Pr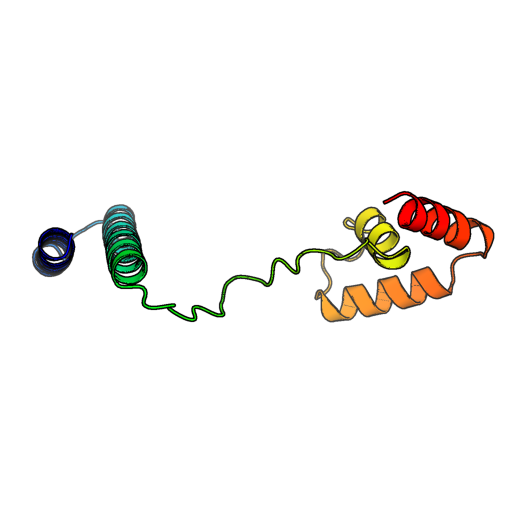otein AF-A0A0R3QF05-F1 (afdb_monomer_lite)

Radius of gyration: 23.41 Å; chains: 1; bounding box: 44×30×60 Å

Secondary structure (DSSP, 8-state):
-HHHHHHHHHHHHH-----HHHHHHHHHHHHHHHHHHHHHTT-----TTS-------S--HHHHHHHHTTTSSTTS-HHHHHHHHHHHHHTS-HHHHHHHHHHHHT-

pLDDT: mean 75.14, std 12.91, range [43.44, 90.12]

Organism: NCBI:txid42155

Sequence (107 aa):
MEKYLSNLHAYRETHQELTLAHRNYVDNAISIAQKAISKSKGMKTNNSNRKSVKKKGPKTAFDLFAISMANKYVDLEPEKREKRLRKKFDKLSEAEREIYDNLAAAL

InterPro domains:
  IPR036910 High mobility group box domain superfamily [G3DSA:1.10.30.10] (54-107)
  IPR036910 High mobility group box domain superfamily [SSF47095] (47-106)

Foldseek 3Di:
DVVVLVVLVVVCVVCVVDDPVVNVVSVVVNVVVVVVVCVVVVNPPPPPPPDPPPVCDQQALLNVQCVVCVVPCPVPDPVVSSVVSVVVLVVDDPVSSVVSRVVSVVD

Structure (mmCIF, N/CA/C/O backbone):
data_AF-A0A0R3QF05-F1
#
_entry.id   AF-A0A0R3QF05-F1
#
loop_
_atom_site.group_PDB
_atom_site.id
_atom_site.type_symbol
_atom_site.label_atom_id
_atom_site.label_alt_id
_atom_site.label_comp_id
_atom_site.label_asym_id
_atom_site.label_entity_id
_atom_site.la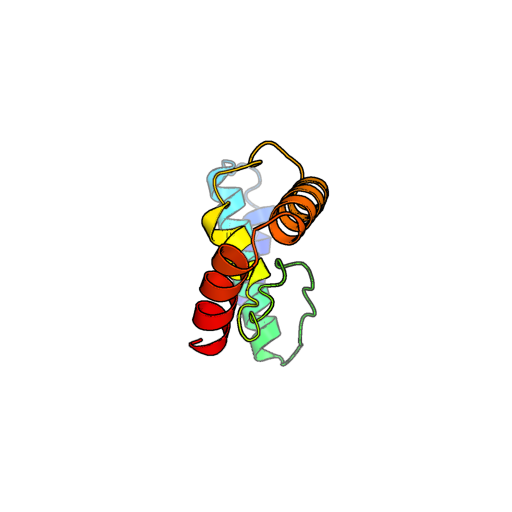bel_seq_id
_atom_site.pdbx_PDB_ins_code
_atom_site.Cartn_x
_atom_site.Cartn_y
_atom_site.Cartn_z
_atom_site.occupancy
_atom_site.B_iso_or_equiv
_atom_site.auth_seq_id
_atom_site.auth_comp_id
_atom_site.auth_asym_id
_atom_site.auth_atom_id
_atom_site.pdbx_PDB_model_num
ATOM 1 N N . MET A 1 1 ? 6.308 -7.432 -34.920 1.00 62.47 1 MET A N 1
ATOM 2 C CA . MET A 1 1 ? 6.561 -7.801 -33.508 1.00 62.47 1 MET A CA 1
ATOM 3 C C . MET A 1 1 ? 7.085 -9.229 -33.385 1.00 62.47 1 MET A C 1
ATOM 5 O O . MET A 1 1 ? 8.117 -9.414 -32.763 1.00 62.47 1 MET A O 1
ATOM 9 N N . GLU A 1 2 ? 6.464 -10.220 -34.031 1.00 71.62 2 GLU A N 1
ATOM 10 C CA . GLU A 1 2 ? 6.908 -11.630 -33.967 1.00 71.62 2 GLU A CA 1
ATOM 11 C C . GLU A 1 2 ? 8.333 -11.851 -34.510 1.00 71.62 2 GLU A C 1
ATOM 13 O O . GLU A 1 2 ? 9.158 -12.441 -33.823 1.00 71.62 2 GLU A O 1
ATOM 18 N N . LYS A 1 3 ? 8.679 -11.257 -35.665 1.00 77.62 3 LYS A N 1
ATOM 19 C CA . LYS A 1 3 ? 10.052 -11.302 -36.218 1.00 77.62 3 LYS A CA 1
ATOM 20 C C . LYS A 1 3 ? 11.115 -10.716 -35.273 1.00 77.62 3 LYS A C 1
ATOM 22 O O . LYS A 1 3 ? 12.241 -11.191 -35.239 1.00 77.62 3 LYS A O 1
ATOM 27 N N . TYR A 1 4 ? 10.754 -9.696 -34.492 1.00 76.56 4 TYR A N 1
ATOM 28 C CA . TYR A 1 4 ? 11.668 -9.059 -33.538 1.00 76.56 4 TYR A CA 1
ATOM 29 C C . TYR A 1 4 ? 11.970 -9.981 -32.350 1.00 76.56 4 TYR A C 1
ATOM 31 O O . TYR A 1 4 ? 13.114 -10.084 -31.922 1.00 76.56 4 TYR A O 1
ATOM 39 N N . LEU A 1 5 ? 10.961 -10.711 -31.868 1.00 77.19 5 LEU A N 1
ATOM 40 C CA . LEU A 1 5 ? 11.134 -11.714 -30.822 1.00 77.19 5 LEU A CA 1
ATOM 41 C C . LEU A 1 5 ? 12.031 -12.864 -31.294 1.00 77.19 5 LEU A C 1
ATOM 43 O O . LEU A 1 5 ? 12.955 -13.237 -30.577 1.00 77.19 5 LEU A O 1
ATOM 47 N N . SER A 1 6 ? 11.809 -13.383 -32.505 1.00 80.81 6 SER A N 1
ATOM 48 C CA . SER A 1 6 ? 12.664 -14.431 -33.079 1.00 80.81 6 SER A CA 1
ATOM 49 C C . SER A 1 6 ? 14.120 -13.978 -33.211 1.00 80.81 6 SER A C 1
ATOM 51 O O . SER A 1 6 ? 15.022 -14.730 -32.853 1.00 80.81 6 SER A O 1
ATOM 53 N N . ASN A 1 7 ? 14.357 -12.730 -33.627 1.00 81.31 7 ASN A N 1
ATOM 54 C CA . ASN A 1 7 ? 15.709 -12.175 -33.719 1.00 81.31 7 ASN A CA 1
ATOM 55 C C . ASN A 1 7 ? 16.385 -12.038 -32.346 1.00 81.31 7 ASN A C 1
ATOM 57 O O . ASN A 1 7 ? 17.580 -12.290 -32.234 1.00 81.31 7 ASN A O 1
ATOM 61 N N . LEU A 1 8 ? 15.642 -11.675 -31.292 1.00 79.69 8 LEU A N 1
ATOM 62 C CA . LEU A 1 8 ? 16.189 -11.602 -29.931 1.00 79.69 8 LEU A CA 1
ATOM 63 C C . LEU A 1 8 ? 16.551 -12.983 -29.368 1.00 79.69 8 LEU A C 1
ATOM 65 O O . LEU A 1 8 ? 17.548 -13.107 -28.658 1.00 79.69 8 LEU A O 1
ATOM 69 N N . HIS A 1 9 ? 15.767 -14.015 -29.692 1.00 79.75 9 HIS A N 1
ATOM 70 C CA . HIS A 1 9 ? 16.107 -15.394 -29.340 1.00 79.75 9 HIS A CA 1
ATOM 71 C C . HIS A 1 9 ? 17.366 -15.860 -30.071 1.00 79.75 9 HIS A C 1
ATOM 73 O O . HIS A 1 9 ? 18.296 -16.315 -29.412 1.00 79.75 9 HIS A O 1
ATOM 79 N N . ALA A 1 10 ? 17.441 -15.637 -31.387 1.00 81.25 10 ALA A N 1
ATOM 80 C CA . ALA A 1 10 ? 18.628 -15.957 -32.173 1.00 81.25 10 ALA A CA 1
ATOM 81 C C . ALA A 1 10 ? 19.874 -15.240 -31.628 1.00 81.25 10 ALA A C 1
ATOM 83 O O . ALA A 1 10 ? 20.886 -15.884 -31.395 1.00 81.25 10 ALA A O 1
ATOM 84 N N . TYR A 1 11 ? 19.774 -13.943 -31.315 1.00 77.69 11 TYR A N 1
ATOM 85 C CA . TYR A 1 11 ? 20.877 -13.162 -30.745 1.00 77.69 11 TYR A CA 1
ATOM 86 C C . TYR A 1 11 ? 21.348 -13.691 -29.378 1.00 77.69 11 TYR A C 1
ATOM 88 O O . TYR A 1 11 ? 22.542 -13.701 -29.089 1.00 77.69 11 TYR A O 1
ATOM 96 N N . ARG A 1 12 ? 20.422 -14.161 -28.529 1.00 74.44 12 ARG A N 1
ATOM 97 C CA . ARG A 1 12 ? 20.744 -14.784 -27.232 1.00 74.44 12 ARG A CA 1
ATOM 98 C C . ARG A 1 12 ? 21.433 -16.142 -27.387 1.00 74.44 12 ARG A C 1
ATOM 100 O O . ARG A 1 12 ? 22.223 -16.513 -26.526 1.00 74.44 12 ARG A O 1
ATOM 107 N N . GLU A 1 13 ? 21.093 -16.901 -28.425 1.00 75.56 13 GLU A N 1
ATOM 108 C CA . GLU A 1 13 ? 21.684 -18.217 -28.690 1.00 75.56 13 GLU A CA 1
ATOM 109 C C . GLU A 1 13 ? 23.045 -18.114 -29.382 1.00 75.56 13 GLU A C 1
ATOM 111 O O . GLU A 1 13 ? 23.955 -18.857 -29.027 1.00 75.56 13 GLU A O 1
ATOM 116 N N . THR A 1 14 ? 23.214 -17.165 -30.308 1.00 79.44 14 THR A N 1
ATOM 117 C CA . THR A 1 14 ? 24.485 -16.937 -31.013 1.00 79.44 14 THR A CA 1
ATOM 118 C C . THR A 1 14 ? 25.528 -16.258 -30.140 1.00 79.44 14 THR A C 1
ATOM 120 O O . THR A 1 14 ? 26.722 -16.461 -30.337 1.00 79.44 14 THR A O 1
ATOM 123 N N . HIS A 1 15 ? 25.098 -15.462 -29.165 1.00 67.94 15 HIS A N 1
ATOM 124 C CA . HIS A 1 15 ? 25.988 -14.801 -28.230 1.00 67.94 15 HIS A CA 1
ATOM 125 C C . HIS A 1 15 ? 25.680 -15.302 -26.809 1.00 67.94 15 HIS A C 1
ATOM 127 O O . HIS A 1 15 ? 24.926 -14.704 -26.045 1.00 67.94 15 HIS A O 1
ATOM 133 N N . GLN A 1 16 ? 26.267 -16.437 -26.430 1.00 65.31 16 GLN A N 1
ATOM 134 C CA . GLN A 1 16 ? 26.236 -16.905 -25.035 1.00 65.31 16 GLN A CA 1
ATOM 135 C C . GLN A 1 16 ? 27.325 -16.258 -24.164 1.00 65.31 16 GLN A C 1
ATOM 137 O O . GLN A 1 16 ? 27.257 -16.342 -22.941 1.00 65.31 16 GLN A O 1
ATOM 142 N N . GLU A 1 17 ? 28.281 -15.554 -24.776 1.00 68.56 17 GLU A N 1
ATOM 143 C CA . GLU A 1 17 ? 29.389 -14.866 -24.096 1.00 68.56 17 GLU A CA 1
ATOM 144 C C . GLU A 1 17 ? 29.007 -13.486 -23.528 1.00 68.56 17 GLU A C 1
ATOM 146 O O . GLU A 1 17 ? 29.861 -12.748 -23.036 1.00 68.56 17 GLU A O 1
ATOM 151 N N . LEU A 1 18 ? 27.727 -13.092 -23.588 1.00 64.31 18 LEU A N 1
ATOM 152 C CA . LEU A 1 18 ? 27.323 -11.789 -23.066 1.00 64.31 18 LEU A CA 1
ATOM 153 C C . LEU A 1 18 ? 27.490 -11.712 -21.550 1.00 64.31 18 LEU A C 1
ATOM 155 O O . LEU A 1 18 ? 27.016 -12.551 -20.781 1.00 64.31 18 LEU A O 1
ATOM 159 N N . THR A 1 19 ? 28.070 -10.593 -21.127 1.00 70.38 19 THR A N 1
ATOM 160 C CA . THR A 1 19 ? 28.073 -10.132 -19.742 1.00 70.38 19 THR A CA 1
ATOM 161 C C . THR A 1 19 ? 26.662 -10.179 -19.151 1.00 70.38 19 THR A C 1
ATOM 163 O O . THR A 1 19 ? 25.677 -9.849 -19.817 1.00 70.38 19 THR A O 1
ATOM 166 N N . LEU A 1 20 ? 26.565 -10.539 -17.866 1.00 71.31 20 LEU A N 1
ATOM 167 C CA . LEU A 1 20 ? 25.308 -10.656 -17.110 1.00 71.31 20 LEU A CA 1
ATOM 168 C C . LEU A 1 20 ? 24.340 -9.480 -17.342 1.00 71.31 20 LEU A C 1
ATOM 170 O O . LEU A 1 20 ? 23.138 -9.688 -17.498 1.00 71.31 20 LEU A O 1
ATOM 174 N N . ALA A 1 21 ? 24.864 -8.254 -17.426 1.00 74.69 21 ALA A N 1
ATOM 175 C CA . ALA A 1 21 ? 24.081 -7.048 -17.695 1.00 74.69 21 ALA A CA 1
ATOM 176 C C . ALA A 1 21 ? 23.365 -7.086 -19.056 1.00 74.69 21 ALA A C 1
ATOM 178 O O . ALA A 1 21 ? 22.170 -6.797 -19.139 1.00 74.69 21 ALA A O 1
ATOM 179 N N . HIS A 1 22 ? 24.059 -7.497 -20.116 1.00 73.25 22 HIS A N 1
ATOM 180 C CA . HIS A 1 22 ? 23.460 -7.586 -21.440 1.00 73.25 22 HIS A CA 1
ATOM 181 C C . HIS A 1 22 ? 22.518 -8.782 -21.570 1.00 73.25 22 HIS A C 1
ATOM 183 O O . HIS A 1 22 ? 21.467 -8.663 -22.196 1.00 73.25 22 HIS A O 1
ATOM 189 N N . ARG A 1 23 ? 22.830 -9.912 -20.923 1.00 75.69 23 ARG A N 1
ATOM 190 C CA . ARG A 1 23 ? 21.904 -11.050 -20.852 1.00 75.69 23 ARG A CA 1
ATOM 191 C C . ARG A 1 23 ? 20.576 -10.640 -20.210 1.00 75.69 23 ARG A C 1
ATOM 193 O O . ARG A 1 23 ? 19.520 -10.962 -20.746 1.00 75.69 23 ARG A O 1
ATOM 200 N N . ASN A 1 24 ? 20.630 -9.866 -19.124 1.00 80.94 24 ASN A N 1
ATOM 201 C CA . ASN A 1 24 ? 19.444 -9.305 -18.476 1.00 80.94 24 ASN A CA 1
ATOM 202 C C . ASN A 1 24 ? 18.695 -8.317 -19.380 1.00 80.94 24 ASN A C 1
ATOM 204 O O . ASN A 1 24 ? 17.466 -8.292 -19.378 1.00 80.94 24 ASN A O 1
ATOM 208 N N . TYR A 1 25 ? 19.407 -7.505 -20.165 1.00 82.69 25 TYR A N 1
ATOM 209 C CA . TYR A 1 25 ? 18.777 -6.598 -21.127 1.00 82.69 25 TYR A CA 1
ATOM 210 C C . TYR A 1 25 ? 18.013 -7.364 -22.215 1.00 82.69 25 TYR A C 1
ATOM 212 O O . TYR A 1 25 ? 16.845 -7.069 -22.466 1.00 82.69 25 TYR A O 1
ATOM 220 N N . VAL A 1 26 ? 18.640 -8.380 -22.816 1.00 80.75 26 VAL A N 1
ATOM 221 C CA . VAL A 1 26 ? 18.021 -9.215 -23.858 1.00 80.75 26 VAL A CA 1
ATOM 222 C C . VAL A 1 26 ? 16.821 -9.983 -23.300 1.00 80.75 26 VAL A C 1
ATOM 224 O O . VAL A 1 26 ? 15.770 -10.006 -23.934 1.00 80.75 26 VAL A O 1
ATOM 227 N N . ASP A 1 27 ? 16.920 -10.537 -22.088 1.00 80.75 27 ASP A N 1
ATOM 228 C CA . ASP A 1 27 ? 15.806 -11.233 -21.427 1.00 80.75 27 ASP A CA 1
ATOM 229 C C . ASP A 1 27 ? 14.616 -10.291 -21.154 1.00 80.75 27 ASP A C 1
ATOM 231 O O . ASP A 1 27 ? 13.465 -10.595 -21.484 1.00 80.75 27 ASP A O 1
ATOM 235 N N . ASN A 1 28 ? 14.896 -9.075 -20.670 1.00 84.38 28 ASN A N 1
ATOM 236 C CA . ASN A 1 28 ? 13.881 -8.037 -20.500 1.00 84.38 28 ASN A CA 1
ATOM 237 C C . ASN A 1 28 ? 13.238 -7.634 -21.836 1.00 84.38 28 ASN A C 1
ATOM 239 O O . ASN A 1 28 ? 12.012 -7.509 -21.910 1.00 84.38 28 ASN A O 1
ATOM 243 N N . ALA A 1 29 ? 14.032 -7.467 -22.898 1.00 83.06 29 ALA A N 1
ATOM 244 C CA . ALA A 1 29 ? 13.538 -7.140 -24.233 1.00 83.06 29 ALA A CA 1
ATOM 245 C C . ALA A 1 29 ? 12.632 -8.251 -24.794 1.00 83.06 29 ALA A C 1
ATOM 247 O O . ALA A 1 29 ? 11.557 -7.950 -25.322 1.00 83.06 29 ALA A O 1
ATOM 248 N N . ILE A 1 30 ? 13.000 -9.524 -24.598 1.00 83.50 30 ILE A N 1
ATOM 249 C CA . ILE A 1 30 ? 12.170 -10.689 -24.945 1.00 83.50 30 ILE A CA 1
ATOM 250 C C . ILE A 1 30 ? 10.857 -10.653 -24.155 1.00 83.50 30 ILE A C 1
ATOM 252 O O . ILE A 1 30 ? 9.783 -10.765 -24.747 1.00 83.50 30 ILE A O 1
ATOM 256 N N . SER A 1 31 ? 10.905 -10.415 -22.839 1.00 82.69 31 SER A N 1
ATOM 257 C CA . SER A 1 31 ? 9.705 -10.354 -21.991 1.00 82.69 31 SER A CA 1
ATOM 258 C C . SER A 1 31 ? 8.748 -9.226 -22.397 1.00 82.69 31 SER A C 1
ATOM 260 O O . SER A 1 31 ? 7.525 -9.391 -22.356 1.00 82.69 31 SER A O 1
ATOM 262 N N . ILE A 1 32 ? 9.280 -8.064 -22.789 1.00 84.31 32 ILE A N 1
ATOM 263 C CA . ILE A 1 32 ? 8.482 -6.925 -23.261 1.00 84.31 32 ILE A CA 1
ATOM 264 C C . ILE A 1 32 ? 7.848 -7.247 -24.617 1.00 84.31 32 ILE A C 1
ATOM 266 O O . ILE A 1 32 ? 6.641 -7.050 -24.776 1.00 84.31 32 ILE A O 1
ATOM 270 N N . ALA A 1 33 ? 8.624 -7.786 -25.562 1.00 81.94 33 ALA A N 1
ATOM 271 C CA . ALA A 1 33 ? 8.133 -8.176 -26.881 1.00 81.94 33 ALA A CA 1
ATOM 272 C C . ALA A 1 33 ? 7.045 -9.260 -26.784 1.00 81.94 33 ALA A C 1
ATOM 274 O O . ALA A 1 33 ? 5.980 -9.117 -27.386 1.00 81.94 33 ALA A O 1
ATOM 275 N N . GLN A 1 34 ? 7.249 -10.283 -25.945 1.00 79.56 34 GLN A N 1
ATOM 276 C CA . GLN A 1 34 ? 6.243 -11.308 -25.645 1.00 79.56 34 GLN A CA 1
ATOM 277 C C . GLN A 1 34 ? 4.957 -10.692 -25.096 1.00 79.56 34 GLN A C 1
ATOM 279 O O . GLN A 1 34 ? 3.875 -10.948 -25.617 1.00 79.56 34 GLN A O 1
ATOM 284 N N . LYS A 1 35 ? 5.057 -9.827 -24.079 1.00 79.38 35 LYS A N 1
ATOM 285 C CA . LYS A 1 35 ? 3.885 -9.152 -23.499 1.00 79.38 35 LYS A CA 1
ATOM 286 C C . LYS A 1 35 ? 3.148 -8.295 -24.521 1.00 79.38 35 LYS A C 1
ATOM 288 O O . LYS A 1 35 ? 1.923 -8.234 -24.471 1.00 79.38 35 LYS A O 1
ATOM 293 N N . ALA A 1 36 ? 3.859 -7.614 -25.414 1.00 78.00 36 ALA A N 1
ATOM 294 C CA . ALA A 1 36 ? 3.239 -6.788 -26.440 1.00 78.00 36 ALA A CA 1
ATOM 295 C C . ALA A 1 36 ? 2.476 -7.633 -27.475 1.00 78.00 36 ALA A C 1
ATOM 297 O O . ALA A 1 36 ? 1.354 -7.278 -27.833 1.00 78.00 36 ALA A O 1
ATOM 298 N N . ILE A 1 37 ? 3.027 -8.783 -27.877 1.00 74.56 37 ILE A N 1
ATOM 299 C CA . ILE A 1 37 ? 2.338 -9.749 -28.746 1.00 74.56 37 ILE A CA 1
ATOM 300 C C . ILE A 1 37 ? 1.101 -10.319 -28.038 1.00 74.56 37 ILE A C 1
ATOM 302 O O . ILE A 1 37 ? 0.008 -10.279 -28.600 1.00 74.56 37 ILE A O 1
ATOM 306 N N . SER A 1 38 ? 1.230 -10.762 -26.783 1.00 69.81 38 SER A N 1
ATOM 307 C CA . SER A 1 38 ? 0.106 -11.312 -26.010 1.00 69.81 38 SER A CA 1
ATOM 308 C C . SER A 1 38 ? -1.018 -10.295 -25.791 1.00 69.81 38 SER A C 1
ATOM 310 O O . SER A 1 38 ? -2.192 -10.642 -25.911 1.00 69.81 38 SER A O 1
ATOM 312 N N . LYS A 1 39 ? -0.678 -9.021 -25.538 1.00 67.19 39 LYS A N 1
ATOM 313 C CA . LYS A 1 39 ? -1.653 -7.918 -25.457 1.00 67.19 39 LYS A CA 1
ATOM 314 C C . LYS A 1 39 ? -2.358 -7.677 -26.792 1.00 67.19 39 LYS A C 1
ATOM 316 O O . LYS A 1 39 ? -3.570 -7.496 -26.804 1.00 67.19 39 LYS A O 1
ATOM 321 N N . SER A 1 40 ? -1.616 -7.692 -27.901 1.00 64.19 40 SER A N 1
ATOM 322 C CA . SER A 1 40 ? -2.170 -7.485 -29.245 1.00 64.19 40 SER A CA 1
ATOM 323 C C . SER A 1 40 ? -3.077 -8.631 -29.696 1.00 64.19 40 SER A C 1
ATOM 325 O O . SER A 1 40 ? -4.012 -8.391 -30.450 1.00 64.19 40 SER A O 1
ATOM 327 N N . LYS A 1 41 ? -2.836 -9.860 -29.229 1.00 61.00 41 LYS A N 1
ATOM 328 C CA . LYS A 1 41 ? -3.655 -11.041 -29.543 1.00 61.00 41 LYS A CA 1
ATOM 329 C C . LYS A 1 41 ? -4.865 -11.215 -28.613 1.00 61.00 41 LYS A C 1
ATOM 331 O O . LYS A 1 41 ? -5.519 -12.249 -28.665 1.00 61.00 41 LYS A O 1
ATOM 336 N N . GLY A 1 42 ? -5.154 -10.246 -27.734 1.00 54.66 42 GLY A N 1
ATOM 337 C CA . GLY A 1 42 ? -6.270 -10.324 -26.778 1.00 54.66 42 GLY A CA 1
ATOM 338 C C . GLY A 1 42 ? -6.137 -11.455 -25.752 1.00 54.66 42 GLY A C 1
ATOM 339 O O . GLY A 1 42 ? -7.065 -11.721 -24.987 1.00 54.66 42 GLY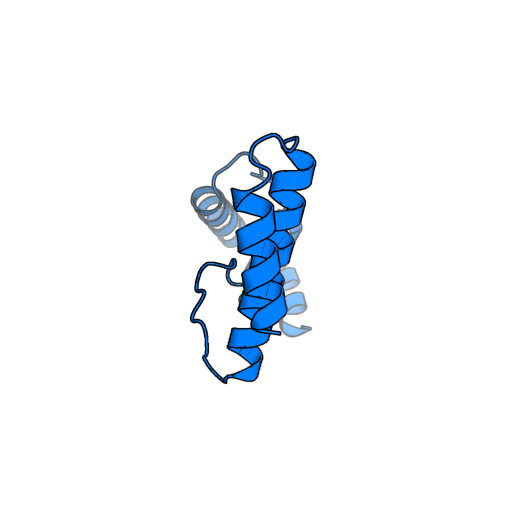 A O 1
ATOM 340 N N . MET A 1 43 ? -4.980 -12.119 -25.704 1.00 52.00 43 MET A N 1
ATOM 341 C CA . MET A 1 43 ? -4.742 -13.243 -24.821 1.00 52.00 43 MET A CA 1
ATOM 342 C C . MET A 1 43 ? -4.449 -12.663 -23.442 1.00 52.00 43 MET A C 1
ATOM 344 O O . MET A 1 43 ? -3.351 -12.171 -23.171 1.00 52.00 43 MET A O 1
ATOM 348 N N . LYS A 1 44 ? -5.467 -12.666 -22.572 1.00 50.62 44 LYS A N 1
ATOM 349 C 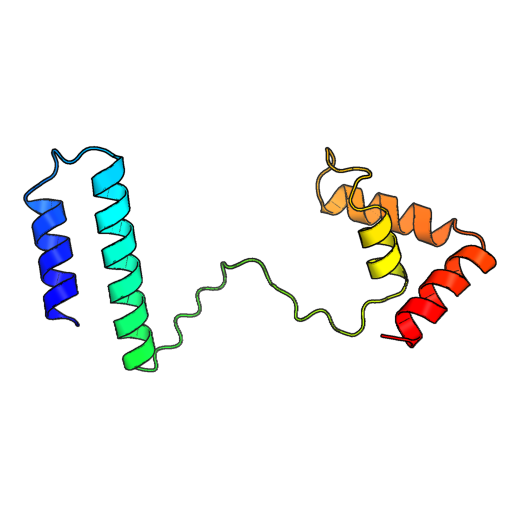CA . LYS A 1 44 ? -5.316 -12.374 -21.144 1.00 50.62 44 LYS A CA 1
ATOM 350 C C . LYS A 1 44 ? -4.337 -13.392 -20.564 1.00 50.62 44 LYS A C 1
ATOM 352 O O . LYS A 1 44 ? -4.737 -14.436 -20.062 1.00 50.62 44 LYS A O 1
ATOM 357 N N . THR A 1 45 ? -3.040 -13.100 -20.630 1.00 50.41 45 THR A N 1
ATOM 358 C CA . THR A 1 45 ? -2.043 -13.819 -19.847 1.00 50.41 45 THR A CA 1
ATOM 359 C C . THR A 1 45 ? -2.369 -13.519 -18.397 1.00 50.41 45 THR A C 1
ATOM 361 O O . THR A 1 45 ? -2.075 -12.427 -17.899 1.00 50.41 45 THR A O 1
ATOM 364 N N . ASN A 1 46 ? -3.049 -14.470 -17.765 1.00 48.25 46 ASN A N 1
ATOM 365 C CA . ASN A 1 46 ? -3.333 -14.518 -16.346 1.00 48.25 46 ASN A CA 1
ATOM 366 C C . ASN A 1 46 ? -2.000 -14.676 -15.609 1.00 48.25 46 ASN A C 1
ATOM 368 O O . ASN A 1 46 ? -1.626 -15.755 -15.173 1.00 48.25 46 ASN A O 1
ATOM 372 N N . ASN A 1 47 ? -1.216 -13.602 -15.571 1.00 45.66 47 ASN A N 1
ATOM 373 C CA . ASN A 1 47 ? 0.038 -13.566 -14.848 1.00 45.66 47 ASN A CA 1
ATOM 374 C C . ASN A 1 47 ? -0.287 -13.088 -13.432 1.00 45.66 47 ASN A C 1
ATOM 376 O O . ASN A 1 47 ? -0.032 -11.943 -13.050 1.00 45.66 47 ASN A O 1
ATOM 380 N N . SER A 1 48 ? -0.940 -13.976 -12.681 1.00 45.81 48 SER A N 1
ATOM 381 C CA . SER A 1 48 ? -1.246 -13.841 -11.260 1.00 45.81 48 SER A CA 1
ATOM 382 C C . SER A 1 48 ? 0.030 -14.016 -10.435 1.00 45.81 48 SER A C 1
ATOM 384 O O . SER A 1 48 ? 0.148 -14.931 -9.628 1.00 45.81 48 SER A O 1
ATOM 386 N N . ASN A 1 49 ? 1.031 -13.168 -10.665 1.00 48.34 49 ASN A N 1
ATOM 387 C CA . ASN A 1 49 ? 2.165 -13.061 -9.750 1.00 48.34 49 ASN A CA 1
ATOM 388 C C . ASN A 1 49 ? 2.731 -11.641 -9.657 1.00 48.34 49 ASN A C 1
ATOM 390 O O . ASN A 1 49 ? 3.905 -11.414 -9.375 1.00 48.34 49 ASN A O 1
ATOM 394 N N . ARG A 1 50 ? 1.878 -10.640 -9.885 1.00 44.38 50 ARG A N 1
ATOM 395 C CA . ARG A 1 50 ? 2.136 -9.300 -9.370 1.00 44.38 50 ARG A CA 1
ATOM 396 C C . ARG A 1 50 ? 1.296 -9.147 -8.131 1.00 44.38 50 ARG A C 1
ATOM 398 O O . ARG A 1 50 ? 0.072 -9.154 -8.240 1.00 44.38 50 ARG A O 1
ATOM 405 N N . LYS A 1 51 ? 1.995 -9.034 -6.992 1.00 45.75 51 LYS A N 1
ATOM 406 C CA . LYS A 1 51 ? 1.576 -8.326 -5.778 1.00 45.75 51 LYS A CA 1
ATOM 407 C C . LYS A 1 51 ? 0.239 -7.665 -6.023 1.00 45.75 51 LYS A C 1
ATOM 409 O O . LYS A 1 51 ? 0.181 -6.692 -6.775 1.00 45.75 51 LYS A O 1
ATOM 414 N N . SER A 1 52 ? -0.803 -8.247 -5.445 1.00 43.44 52 SER A N 1
ATOM 415 C CA . SER A 1 52 ? -2.118 -7.649 -5.381 1.00 43.44 52 SER A CA 1
ATOM 416 C C . SER A 1 52 ? -1.941 -6.217 -4.890 1.00 43.44 52 SER A C 1
ATOM 418 O O . SER A 1 52 ? -1.897 -5.951 -3.689 1.00 43.44 52 SER A O 1
ATOM 420 N N . VAL A 1 53 ? -1.855 -5.273 -5.822 1.00 47.81 53 VAL A N 1
ATOM 421 C CA . VAL A 1 53 ? -2.342 -3.929 -5.597 1.00 47.81 53 VAL A CA 1
ATOM 422 C C . VAL A 1 53 ? -3.838 -4.158 -5.507 1.00 47.81 53 VAL A C 1
ATOM 424 O O . VAL A 1 53 ? -4.571 -4.017 -6.484 1.00 47.81 53 VAL A O 1
ATOM 427 N N . LYS A 1 54 ? -4.277 -4.654 -4.337 1.00 48.06 54 LYS A N 1
ATOM 428 C CA . LYS A 1 54 ? -5.654 -4.521 -3.903 1.00 48.06 54 LYS A CA 1
ATOM 429 C C . LYS A 1 54 ? -5.915 -3.052 -4.163 1.00 48.06 54 LYS A C 1
ATOM 431 O O . LYS A 1 54 ? -5.249 -2.208 -3.560 1.00 48.06 54 LYS A O 1
ATOM 436 N N . LYS A 1 55 ? -6.783 -2.760 -5.135 1.00 45.94 55 LYS A N 1
ATOM 437 C CA . LYS A 1 55 ? -7.483 -1.484 -5.173 1.00 45.94 55 LYS A CA 1
ATOM 438 C C . LYS A 1 55 ? -7.958 -1.324 -3.741 1.00 45.94 55 LYS A C 1
ATOM 440 O O . LYS A 1 55 ? -8.783 -2.125 -3.302 1.00 45.94 55 LYS A O 1
ATOM 445 N N . LYS A 1 56 ? -7.273 -0.480 -2.965 1.00 53.78 56 LYS A N 1
ATOM 446 C CA . LYS A 1 56 ? -7.640 -0.285 -1.574 1.00 53.78 56 LYS A CA 1
ATOM 447 C C . LYS A 1 56 ? -9.046 0.270 -1.703 1.00 53.78 56 LYS A C 1
ATOM 449 O O . LYS A 1 56 ? -9.214 1.349 -2.263 1.00 53.78 56 LYS A O 1
ATOM 454 N N . GLY A 1 57 ? -10.034 -0.525 -1.299 1.00 54.31 57 GLY A N 1
ATOM 455 C CA . GLY A 1 57 ? -11.339 0.022 -0.974 1.00 54.31 57 GLY A CA 1
ATOM 456 C C . GLY A 1 57 ? -11.160 1.148 0.053 1.00 54.31 57 GLY A C 1
ATOM 457 O O . GLY A 1 57 ? -10.024 1.394 0.482 1.00 54.31 57 GLY A O 1
ATOM 458 N N . PRO A 1 58 ? -12.243 1.833 0.440 1.00 59.25 58 PRO A N 1
ATOM 459 C CA . PRO A 1 58 ? -12.172 2.873 1.466 1.00 59.25 58 PRO A CA 1
ATOM 460 C C . PRO A 1 58 ? -11.276 2.388 2.610 1.00 59.25 58 PRO A C 1
ATOM 462 O O . PRO A 1 58 ? -11.466 1.287 3.141 1.00 59.25 58 PRO A O 1
ATOM 465 N N . LYS A 1 59 ? -10.176 3.118 2.843 1.00 69.12 59 LYS A N 1
ATOM 466 C CA . LYS A 1 59 ? -9.146 2.688 3.793 1.00 69.12 59 LYS A CA 1
ATOM 467 C C . LYS A 1 59 ? -9.824 2.643 5.149 1.00 69.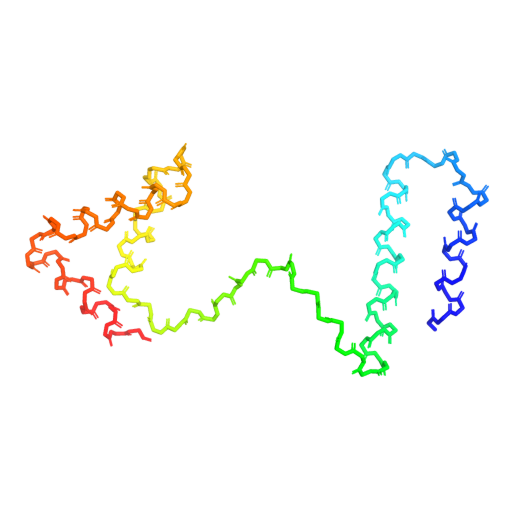12 59 LYS A C 1
ATOM 469 O O . LYS A 1 59 ? -10.310 3.662 5.618 1.00 69.12 59 LYS A O 1
ATOM 474 N N . THR A 1 60 ? -9.857 1.468 5.764 1.00 81.50 60 THR A N 1
ATOM 475 C CA . THR A 1 60 ? -10.487 1.321 7.077 1.00 81.50 60 THR A CA 1
ATOM 476 C C . THR A 1 60 ? -9.685 2.081 8.136 1.00 81.50 60 THR A C 1
ATOM 478 O O . THR A 1 60 ? -8.482 2.300 7.966 1.00 81.50 60 THR A O 1
ATOM 481 N N . ALA A 1 61 ? -10.310 2.420 9.268 1.00 84.31 61 ALA A N 1
ATOM 482 C CA . ALA A 1 61 ? -9.623 3.025 10.415 1.00 84.31 61 ALA A CA 1
ATOM 483 C C . ALA A 1 61 ? -8.355 2.238 10.806 1.00 84.31 61 ALA A C 1
ATOM 485 O O . ALA A 1 61 ? -7.292 2.797 11.085 1.00 84.31 61 ALA A O 1
ATOM 486 N N . PHE A 1 62 ? -8.434 0.907 10.717 1.00 84.38 62 PHE A N 1
ATOM 487 C CA . PHE A 1 62 ? -7.294 0.027 10.933 1.00 84.38 62 PHE A CA 1
ATOM 488 C C . PHE A 1 62 ? -6.198 0.165 9.871 1.00 84.38 62 PHE A C 1
ATOM 490 O O . PHE A 1 62 ? -5.022 0.138 10.223 1.00 84.38 62 PHE A O 1
ATOM 497 N N . ASP A 1 63 ? -6.541 0.301 8.588 1.00 84.62 63 ASP A N 1
ATOM 498 C CA . ASP A 1 63 ? -5.541 0.501 7.533 1.00 84.62 63 ASP A CA 1
ATOM 499 C C . ASP A 1 63 ? -4.772 1.805 7.740 1.00 84.62 63 ASP A C 1
ATOM 501 O O . ASP A 1 63 ? -3.561 1.846 7.531 1.00 84.62 63 ASP A O 1
ATOM 505 N N . LEU A 1 64 ? -5.459 2.864 8.173 1.00 85.94 64 LEU A N 1
ATOM 506 C CA . LEU A 1 64 ? -4.833 4.145 8.494 1.00 85.94 64 LEU A CA 1
ATOM 507 C C . LEU A 1 64 ? -3.887 4.020 9.689 1.00 85.94 64 LEU A C 1
ATOM 509 O O . LEU A 1 64 ? -2.743 4.467 9.605 1.00 85.94 64 LEU A O 1
ATOM 513 N N . PHE A 1 65 ? -4.310 3.327 10.746 1.00 87.44 65 PHE A N 1
ATOM 514 C CA . PHE A 1 65 ? -3.446 3.003 11.880 1.00 87.44 65 PHE A CA 1
ATOM 515 C C . PHE A 1 65 ? -2.248 2.125 11.477 1.00 87.44 65 PHE A C 1
ATOM 517 O O . PHE A 1 65 ? -1.119 2.329 11.919 1.00 87.44 65 PHE A O 1
ATOM 524 N N . ALA A 1 66 ? -2.454 1.145 10.599 1.00 85.12 66 ALA A N 1
ATOM 525 C CA . ALA A 1 66 ? -1.377 0.294 10.109 1.00 85.12 66 ALA A CA 1
ATOM 526 C C . ALA A 1 66 ? -0.366 1.079 9.255 1.00 85.12 66 ALA A C 1
ATOM 528 O O . ALA A 1 66 ? 0.830 0.791 9.314 1.00 85.12 66 ALA A O 1
ATOM 529 N N . ILE A 1 67 ? -0.826 2.086 8.501 1.00 83.75 67 ILE A N 1
ATOM 530 C CA . ILE A 1 67 ? 0.031 3.016 7.755 1.00 83.75 67 ILE A CA 1
ATOM 531 C C . ILE A 1 67 ? 0.774 3.965 8.707 1.00 83.75 67 ILE A C 1
ATOM 533 O O . ILE A 1 67 ? 1.968 4.176 8.514 1.00 83.75 67 ILE A O 1
ATOM 537 N N . SER A 1 68 ? 0.131 4.504 9.750 1.00 83.31 68 SER A N 1
ATOM 538 C CA . SER A 1 68 ? 0.826 5.353 10.735 1.00 83.31 68 SER A CA 1
ATOM 539 C C . SER A 1 68 ? 1.908 4.568 11.486 1.00 83.31 68 SER A C 1
ATOM 541 O O . SER A 1 68 ? 2.998 5.071 11.754 1.00 83.31 68 SER A O 1
ATOM 543 N N . MET A 1 69 ? 1.665 3.277 11.707 1.00 82.50 69 MET A N 1
ATOM 544 C CA . MET A 1 69 ? 2.613 2.329 12.285 1.00 82.50 69 MET A CA 1
ATOM 545 C C . MET A 1 69 ? 3.452 1.592 11.222 1.00 82.50 69 MET A C 1
ATOM 547 O O . MET A 1 69 ? 4.053 0.551 11.515 1.00 82.50 69 MET A O 1
ATOM 551 N N . ALA A 1 70 ? 3.558 2.130 9.996 1.00 75.50 70 ALA A N 1
ATOM 552 C CA . ALA A 1 70 ? 4.342 1.548 8.900 1.00 75.50 70 ALA A CA 1
ATOM 553 C C . ALA A 1 70 ? 5.853 1.465 9.203 1.00 75.50 70 ALA A C 1
ATOM 555 O O . ALA A 1 70 ? 6.554 0.632 8.624 1.00 75.50 70 ALA A O 1
ATOM 556 N N . ASN A 1 71 ? 6.347 2.248 10.161 1.00 81.44 71 ASN A N 1
ATOM 557 C CA . ASN A 1 71 ? 7.735 2.181 10.621 1.00 81.44 71 ASN A CA 1
ATOM 558 C C . ASN A 1 71 ? 7.927 1.318 11.888 1.00 81.44 71 ASN A C 1
ATOM 560 O O . ASN A 1 71 ? 9.036 1.158 12.384 1.00 81.44 71 ASN A O 1
ATOM 564 N N . LYS A 1 72 ? 6.847 0.760 12.451 1.00 78.31 72 LYS A N 1
ATOM 565 C CA . LYS A 1 72 ? 6.901 -0.169 13.590 1.00 78.31 72 LYS A CA 1
ATOM 566 C C . LYS A 1 72 ? 6.775 -1.602 13.090 1.00 78.31 72 LYS A C 1
ATOM 568 O O . LYS A 1 72 ? 5.937 -1.888 12.238 1.00 78.31 72 LYS A O 1
ATOM 573 N N . TYR A 1 73 ? 7.550 -2.511 13.684 1.00 79.56 73 TYR A N 1
ATOM 574 C CA . TYR A 1 73 ? 7.531 -3.942 13.354 1.00 79.56 73 TYR A CA 1
ATOM 575 C C . TYR A 1 73 ? 7.942 -4.235 11.901 1.00 79.56 73 TYR A C 1
ATOM 577 O O . TYR A 1 73 ? 7.371 -5.115 11.263 1.00 79.56 73 TYR A O 1
ATOM 585 N N . VAL A 1 74 ? 8.898 -3.468 11.368 1.00 80.31 74 VAL A N 1
ATOM 586 C CA . VAL A 1 74 ? 9.395 -3.620 9.989 1.00 80.31 74 VAL A CA 1
ATOM 587 C C . VAL A 1 74 ? 10.244 -4.885 9.843 1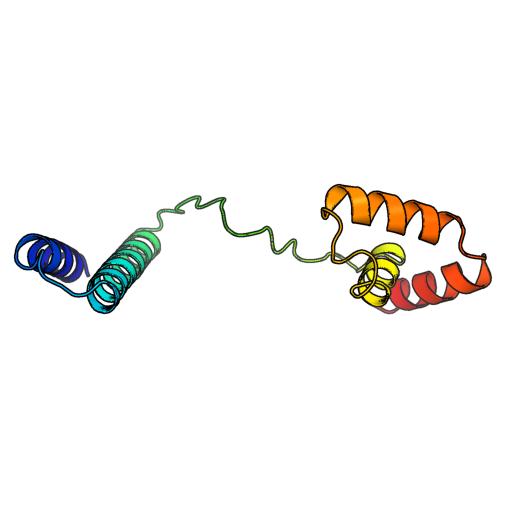.00 80.31 74 VAL A C 1
ATOM 589 O O . VAL A 1 74 ? 10.177 -5.540 8.812 1.00 80.31 74 VAL A O 1
ATOM 592 N N . ASP A 1 75 ? 10.941 -5.278 10.912 1.00 83.38 75 ASP A N 1
ATOM 593 C CA . ASP A 1 75 ? 11.726 -6.517 11.010 1.00 83.38 75 ASP A CA 1
ATOM 594 C C . ASP A 1 75 ? 10.868 -7.780 11.212 1.00 83.38 75 ASP A C 1
ATOM 596 O O . ASP A 1 75 ? 11.387 -8.891 11.301 1.00 83.38 75 ASP A O 1
ATOM 600 N N . LEU A 1 76 ? 9.545 -7.627 11.347 1.00 79.75 76 LEU A N 1
ATOM 601 C CA . LEU A 1 76 ? 8.612 -8.736 11.527 1.00 79.75 76 LEU A CA 1
ATOM 602 C C . LEU A 1 76 ? 7.901 -9.058 10.216 1.00 79.75 76 LEU A C 1
ATOM 604 O O . LEU A 1 76 ? 7.440 -8.168 9.504 1.00 79.75 76 LEU A O 1
ATOM 608 N N . GLU A 1 77 ? 7.715 -10.357 9.982 1.00 82.56 77 GLU A N 1
ATOM 609 C CA . GLU A 1 77 ? 6.908 -10.876 8.880 1.00 82.56 77 GLU A CA 1
ATOM 610 C C . GLU A 1 77 ? 5.543 -10.170 8.797 1.00 82.56 77 GLU A C 1
ATOM 612 O O . GLU A 1 77 ? 4.904 -9.949 9.839 1.00 82.56 77 GLU A O 1
ATOM 617 N N . PRO A 1 78 ? 5.048 -9.862 7.582 1.00 76.69 78 PRO A N 1
ATOM 618 C CA . PRO A 1 78 ? 3.827 -9.078 7.381 1.00 76.69 78 PRO A CA 1
ATOM 619 C C . PRO A 1 78 ? 2.618 -9.672 8.117 1.00 76.69 78 PRO A C 1
ATOM 621 O O . PRO A 1 78 ? 1.805 -8.939 8.677 1.00 76.69 78 PRO A O 1
ATOM 624 N N . GLU A 1 79 ? 2.553 -10.999 8.216 1.00 78.69 79 GLU A N 1
ATOM 625 C CA . GLU A 1 79 ? 1.484 -11.717 8.911 1.00 78.69 79 GLU A CA 1
ATOM 626 C C . GLU A 1 79 ? 1.542 -11.549 10.445 1.00 78.69 79 GLU A C 1
ATOM 628 O O . GLU A 1 79 ? 0.528 -11.321 11.114 1.00 78.69 79 GLU A O 1
ATOM 633 N N . LYS A 1 80 ? 2.746 -11.593 11.035 1.00 84.81 80 LYS A N 1
ATOM 634 C CA . LYS A 1 80 ? 2.948 -11.358 12.478 1.00 84.81 80 LYS A CA 1
ATOM 635 C C . LYS A 1 80 ? 2.751 -9.888 12.832 1.00 84.81 80 LYS A C 1
ATOM 637 O O . LYS A 1 80 ? 2.216 -9.570 13.898 1.00 84.81 80 LYS A O 1
ATOM 642 N N . ARG A 1 81 ? 3.170 -9.001 11.934 1.00 84.69 81 ARG A N 1
ATOM 643 C CA . ARG A 1 81 ? 3.001 -7.558 12.044 1.00 84.69 81 ARG A CA 1
ATOM 644 C C . ARG A 1 81 ? 1.530 -7.167 12.079 1.00 84.69 81 ARG A C 1
ATOM 646 O O . ARG A 1 81 ? 1.133 -6.451 12.995 1.00 84.69 81 ARG A O 1
ATOM 653 N N . GLU A 1 82 ? 0.716 -7.669 11.153 1.00 83.56 82 GLU A N 1
ATOM 654 C CA . GLU A 1 82 ? -0.719 -7.374 11.126 1.00 83.56 82 GLU A CA 1
ATOM 655 C C . GLU A 1 82 ? -1.405 -7.828 12.423 1.00 83.56 82 GLU A C 1
ATOM 657 O O . GLU A 1 82 ? -2.119 -7.043 13.047 1.00 83.56 82 GLU A O 1
ATOM 662 N N . LYS A 1 83 ? -1.096 -9.037 12.920 1.00 85.81 83 LYS A N 1
ATOM 663 C CA . LYS A 1 83 ? -1.599 -9.518 14.222 1.00 85.81 83 LYS A CA 1
ATOM 664 C C . LYS A 1 83 ? -1.223 -8.593 15.384 1.00 85.81 83 LYS A C 1
ATOM 666 O O . LYS A 1 83 ? -2.046 -8.352 16.269 1.00 85.81 83 LYS A O 1
ATOM 671 N N . ARG A 1 84 ? 0.011 -8.077 15.419 1.00 86.88 84 ARG A N 1
ATOM 672 C CA . ARG A 1 84 ? 0.466 -7.139 16.464 1.00 86.88 84 ARG A CA 1
ATOM 673 C C . ARG A 1 84 ? -0.237 -5.790 16.352 1.00 86.88 84 ARG A C 1
ATOM 675 O O . ARG A 1 84 ? -0.697 -5.276 17.370 1.00 86.88 84 ARG A O 1
ATOM 682 N N . LEU A 1 85 ? -0.348 -5.252 15.140 1.00 88.00 85 LEU A N 1
ATOM 683 C CA . LEU A 1 85 ? -1.040 -3.995 14.871 1.00 88.00 85 LEU A CA 1
ATOM 684 C C . LEU A 1 85 ? -2.522 -4.097 15.213 1.00 88.00 85 LEU A C 1
ATOM 686 O O . LEU A 1 85 ? -3.046 -3.194 15.846 1.00 88.00 85 LEU A O 1
ATOM 690 N N . ARG A 1 86 ? -3.185 -5.211 14.894 1.00 85.69 86 ARG A N 1
ATOM 691 C CA . ARG A 1 86 ? -4.599 -5.423 15.227 1.00 85.69 86 ARG A CA 1
ATOM 692 C C . ARG A 1 86 ? -4.827 -5.503 16.731 1.00 85.69 86 ARG A C 1
ATOM 694 O O . ARG A 1 86 ? -5.713 -4.828 17.232 1.00 85.69 86 ARG A O 1
ATOM 701 N N . LYS A 1 87 ? -3.962 -6.210 17.468 1.00 89.50 87 LYS A N 1
ATOM 702 C CA . LYS A 1 87 ? -3.987 -6.209 18.944 1.00 89.50 87 LYS A CA 1
ATOM 703 C C . LYS A 1 87 ? -3.725 -4.830 19.550 1.00 89.50 87 LYS A C 1
ATOM 705 O O . LYS A 1 87 ? -4.216 -4.547 20.634 1.00 89.50 87 LYS A O 1
ATOM 710 N N . LYS A 1 88 ? -2.904 -4.000 18.901 1.00 87.69 88 LYS A N 1
ATOM 711 C CA . LYS A 1 88 ? -2.659 -2.622 19.339 1.00 87.69 88 LYS A CA 1
ATOM 712 C C . LYS A 1 88 ? -3.853 -1.729 19.047 1.00 87.69 88 LYS A C 1
ATOM 714 O O . LYS A 1 88 ? -4.260 -1.019 19.948 1.00 87.69 88 LYS A O 1
ATOM 719 N N . PHE A 1 89 ? -4.417 -1.836 17.849 1.00 86.81 89 PHE A N 1
ATOM 720 C CA . PHE A 1 89 ? -5.605 -1.106 17.426 1.00 86.81 89 PHE A CA 1
ATOM 721 C C . PHE A 1 89 ? -6.814 -1.413 18.312 1.00 86.81 89 PHE A C 1
ATOM 723 O O . PHE A 1 89 ? -7.556 -0.514 18.670 1.00 86.81 89 PHE A O 1
ATOM 730 N N . ASP A 1 90 ? -6.989 -2.672 18.706 1.00 86.81 90 ASP A N 1
ATOM 731 C CA . ASP A 1 90 ? -8.072 -3.079 19.607 1.00 86.81 90 ASP A CA 1
ATOM 732 C C . ASP A 1 90 ? -7.854 -2.634 21.062 1.00 86.81 90 ASP A C 1
ATOM 734 O O . ASP A 1 90 ? -8.802 -2.485 21.819 1.00 86.81 90 ASP A O 1
ATOM 738 N N . LYS A 1 91 ? -6.596 -2.377 21.440 1.00 90.12 91 LYS A N 1
ATOM 739 C CA . LYS A 1 91 ? -6.220 -1.783 22.730 1.00 90.12 91 LYS A CA 1
ATOM 740 C C . LYS A 1 91 ? -6.207 -0.252 22.725 1.00 90.12 91 LYS A C 1
ATOM 742 O O . LYS A 1 91 ? -5.879 0.320 23.762 1.00 90.12 91 LYS A O 1
ATOM 747 N N . LEU A 1 92 ? -6.462 0.397 21.588 1.00 85.38 92 LEU A N 1
ATOM 748 C CA . LEU A 1 92 ? -6.548 1.855 21.543 1.00 85.38 92 LEU A CA 1
ATOM 749 C C . LEU A 1 92 ? -7.755 2.321 22.349 1.00 85.38 92 LEU A C 1
ATOM 751 O O . LEU A 1 92 ? -8.778 1.638 22.408 1.00 85.38 92 LEU A O 1
ATOM 755 N N . SER A 1 93 ? -7.624 3.499 22.946 1.00 87.56 93 SER A N 1
ATOM 756 C CA . SER A 1 93 ? -8.744 4.144 23.627 1.00 87.56 93 SER A CA 1
ATOM 757 C C . SER A 1 93 ? -9.812 4.543 22.607 1.00 87.56 93 SER A C 1
ATOM 759 O O . SER A 1 93 ? -9.492 4.781 21.441 1.00 87.56 93 SER A O 1
ATOM 761 N N . GLU A 1 94 ? -11.068 4.666 23.037 1.00 84.81 94 GLU A N 1
ATOM 762 C CA . GLU A 1 94 ? -12.177 5.062 22.156 1.00 84.81 94 GLU A CA 1
ATOM 763 C C . GLU A 1 94 ? -11.876 6.377 21.418 1.00 84.81 94 GLU A C 1
ATOM 765 O O . GLU A 1 94 ? -12.013 6.434 20.202 1.00 84.81 94 GLU A O 1
ATOM 770 N N . ALA A 1 95 ? -11.291 7.358 22.115 1.00 82.38 95 ALA A N 1
ATOM 771 C CA . ALA A 1 95 ? -10.835 8.619 21.528 1.00 82.38 95 ALA A CA 1
ATOM 772 C C . ALA A 1 95 ? -9.793 8.442 20.405 1.00 82.38 95 ALA A C 1
ATOM 774 O O . ALA A 1 95 ? -9.850 9.117 19.382 1.00 82.38 95 ALA A O 1
ATOM 775 N N . GLU A 1 96 ? -8.834 7.524 20.559 1.00 84.06 96 GLU A N 1
ATOM 776 C CA . GLU A 1 96 ? -7.838 7.260 19.513 1.00 84.06 96 GLU A CA 1
ATOM 777 C C . GLU A 1 96 ? -8.464 6.519 18.331 1.00 84.06 96 GLU A C 1
ATOM 779 O O . GLU A 1 96 ? -8.125 6.790 17.180 1.00 84.06 96 GLU A O 1
ATOM 784 N N . ARG A 1 97 ? -9.387 5.590 18.606 1.00 84.69 97 ARG A N 1
ATOM 785 C CA . ARG A 1 97 ? -10.110 4.841 17.576 1.00 84.69 97 ARG A CA 1
ATOM 786 C C . ARG A 1 97 ? -10.994 5.768 16.745 1.00 84.69 97 ARG A C 1
ATOM 788 O O . ARG A 1 97 ? -10.975 5.657 15.524 1.00 84.69 97 ARG A O 1
ATOM 795 N N . GLU A 1 98 ? -11.676 6.708 17.395 1.00 87.44 98 GLU A N 1
ATOM 796 C CA . GLU A 1 98 ? -12.551 7.704 16.775 1.00 87.44 98 GLU A CA 1
ATOM 797 C C . GLU A 1 98 ? -11.792 8.630 15.814 1.00 87.44 98 GLU A C 1
ATOM 799 O O . GLU A 1 98 ? -12.291 8.936 14.735 1.00 87.44 98 GLU A O 1
ATOM 804 N N . ILE A 1 99 ? -10.546 9.009 16.125 1.00 88.88 99 ILE A N 1
ATOM 805 C CA . ILE A 1 99 ? -9.703 9.787 15.197 1.00 88.88 99 ILE A CA 1
ATOM 806 C C . ILE A 1 99 ? -9.495 9.020 13.884 1.00 88.88 99 ILE A C 1
ATOM 808 O O . ILE A 1 99 ? -9.658 9.580 12.798 1.00 88.88 99 ILE A O 1
ATOM 812 N N . TYR A 1 100 ? -9.139 7.734 13.968 1.00 87.69 100 TYR A N 1
ATOM 813 C CA . TYR A 1 100 ? -8.934 6.906 12.779 1.00 87.69 100 TYR A CA 1
ATOM 814 C C . TYR A 1 100 ? -10.243 6.578 12.055 1.00 87.69 100 TYR A C 1
ATOM 816 O O . TYR A 1 100 ? -10.220 6.426 10.835 1.00 87.69 100 TYR A O 1
ATOM 824 N N . ASP A 1 101 ? -11.357 6.477 12.779 1.00 86.62 101 ASP A N 1
ATOM 825 C CA . ASP A 1 101 ? -12.687 6.248 12.211 1.00 86.62 101 ASP A CA 1
ATOM 826 C C . ASP A 1 101 ? -13.179 7.472 11.431 1.00 86.62 101 ASP A C 1
ATOM 828 O O . ASP A 1 101 ? -13.515 7.353 10.256 1.00 86.62 101 ASP A O 1
ATOM 832 N N . ASN A 1 102 ? -13.052 8.671 12.008 1.00 86.62 102 ASN A N 1
ATOM 833 C CA . ASN A 1 102 ? -13.331 9.939 11.330 1.00 86.62 102 ASN A CA 1
ATOM 834 C C . ASN A 1 102 ? -12.449 10.137 10.087 1.00 86.62 102 ASN A C 1
ATOM 836 O O . ASN A 1 102 ? -12.934 10.555 9.037 1.00 86.62 102 ASN A O 1
ATOM 840 N N . LEU A 1 103 ? -11.155 9.804 10.171 1.00 85.06 103 LEU A N 1
ATOM 841 C CA . LEU A 1 103 ? -10.251 9.856 9.016 1.00 85.06 103 LEU A CA 1
ATOM 842 C C . LEU A 1 103 ? -10.641 8.855 7.922 1.00 85.06 103 LEU A C 1
ATOM 844 O O . LEU A 1 103 ? -10.469 9.151 6.742 1.00 85.06 103 LEU A O 1
ATOM 848 N N . ALA A 1 104 ? -11.123 7.671 8.300 1.00 85.50 104 ALA A N 1
ATOM 849 C CA . ALA A 1 104 ? -11.596 6.668 7.354 1.00 85.50 104 ALA A CA 1
ATOM 850 C C . ALA A 1 104 ? -12.930 7.074 6.714 1.00 85.50 104 ALA A C 1
ATOM 852 O O . ALA A 1 104 ? -13.114 6.848 5.524 1.00 85.50 104 ALA A O 1
ATOM 853 N N . ALA A 1 105 ? -13.828 7.697 7.478 1.00 83.62 105 ALA A N 1
ATOM 854 C CA . ALA A 1 105 ? -15.106 8.215 6.998 1.00 83.62 105 ALA A CA 1
ATOM 855 C C . ALA A 1 105 ? -14.948 9.421 6.054 1.00 83.62 105 ALA A C 1
ATOM 857 O O . ALA A 1 105 ? -15.803 9.652 5.203 1.00 83.62 105 ALA A O 1
ATOM 858 N N . ALA A 1 106 ? -13.853 10.178 6.185 1.00 78.88 106 ALA A N 1
ATOM 859 C CA . ALA A 1 106 ? -13.518 11.312 5.323 1.00 78.88 106 ALA A CA 1
ATOM 860 C C . ALA A 1 106 ? -12.812 10.928 4.000 1.00 78.88 106 ALA A C 1
ATOM 862 O O . ALA A 1 106 ? -12.463 11.822 3.224 1.00 78.88 106 ALA A O 1
ATOM 863 N N . LEU A 1 107 ? -12.555 9.635 3.759 1.00 67.94 107 LEU A N 1
ATOM 864 C CA . LEU A 1 107 ? -11.788 9.093 2.624 1.00 67.94 107 LEU A CA 1
ATOM 865 C C . LEU A 1 107 ? -12.676 8.398 1.587 1.00 67.94 107 LEU A C 1
ATOM 867 O O . LEU A 1 107 ? -12.381 8.578 0.383 1.00 67.94 107 LEU A O 1
#